Protein AF-A0A154L3U1-F1 (afdb_monomer_lite)

pLDDT: mean 74.37, std 14.05, range [49.38, 95.12]

Structure (mmCIF, N/CA/C/O backbone):
data_AF-A0A154L3U1-F1
#
_entry.id   AF-A0A154L3U1-F1
#
loop_
_atom_site.group_PDB
_atom_site.id
_atom_site.type_symbol
_atom_site.label_atom_id
_atom_site.label_alt_id
_atom_site.label_comp_id
_atom_site.label_asym_id
_atom_site.label_entity_id
_atom_site.label_seq_id
_atom_site.pdbx_PDB_ins_code
_atom_site.Cartn_x
_atom_site.Cartn_y
_atom_site.Cartn_z
_atom_site.occupancy
_atom_site.B_iso_or_equiv
_atom_site.auth_seq_id
_atom_site.auth_comp_id
_atom_site.auth_asym_id
_atom_site.auth_atom_id
_atom_site.pdbx_PDB_model_num
ATOM 1 N N . MET A 1 1 ? -3.365 19.216 21.469 1.00 50.31 1 MET A N 1
ATOM 2 C CA . MET A 1 1 ? -3.234 19.293 19.993 1.00 50.31 1 MET A CA 1
ATOM 3 C C . MET A 1 1 ? -2.763 17.980 19.351 1.00 50.31 1 MET A C 1
ATOM 5 O O . MET A 1 1 ? -3.450 17.475 18.474 1.00 50.31 1 MET A O 1
ATOM 9 N N . TYR A 1 2 ? -1.681 17.353 19.835 1.00 55.56 2 TYR A N 1
ATOM 10 C CA . TYR A 1 2 ? -1.144 16.087 19.291 1.00 55.56 2 TYR A CA 1
ATOM 11 C C . TYR A 1 2 ? -2.146 14.907 19.276 1.00 55.56 2 TYR A C 1
ATOM 13 O O . TYR A 1 2 ? -2.257 14.189 18.285 1.00 55.56 2 TYR A O 1
ATOM 21 N N . LYS A 1 3 ? -2.959 14.747 20.335 1.00 52.94 3 LYS A N 1
ATOM 22 C CA . LYS A 1 3 ? -4.006 13.703 20.404 1.00 52.94 3 LYS A CA 1
ATOM 23 C C . LYS A 1 3 ? -5.124 13.879 19.362 1.00 52.94 3 LYS A C 1
ATOM 25 O O . LYS A 1 3 ? -5.676 12.886 18.903 1.00 52.94 3 LYS A O 1
ATOM 30 N N . MET A 1 4 ? -5.438 15.116 18.971 1.00 54.28 4 MET A N 1
ATOM 31 C CA . MET A 1 4 ? -6.520 15.416 18.024 1.00 54.28 4 MET A CA 1
ATOM 32 C C . MET A 1 4 ? -6.079 15.148 16.577 1.00 54.28 4 MET A C 1
ATOM 34 O O . MET A 1 4 ? -6.792 14.475 15.841 1.00 54.28 4 MET A O 1
ATOM 38 N N . LEU A 1 5 ? -4.851 15.540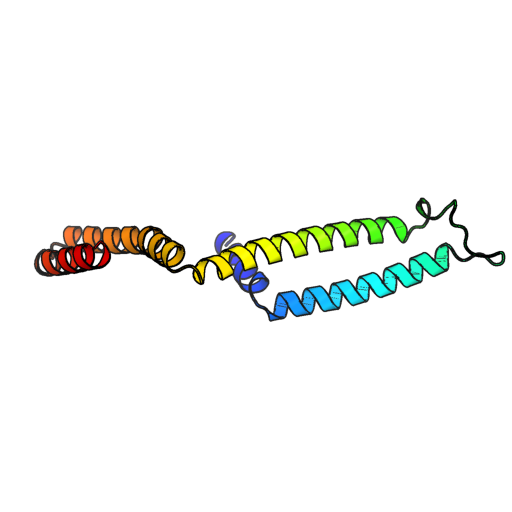 16.213 1.00 56.03 5 LEU A N 1
ATOM 39 C CA . LEU A 1 5 ? -4.226 15.190 14.927 1.00 56.03 5 LEU A CA 1
ATOM 40 C C . LEU A 1 5 ? -4.099 13.675 14.735 1.00 56.03 5 LEU A C 1
ATOM 42 O O . LEU A 1 5 ? -4.379 13.162 13.654 1.00 56.03 5 LEU A O 1
ATOM 46 N N . LYS A 1 6 ? -3.735 12.943 15.795 1.00 61.78 6 LYS A N 1
ATOM 47 C CA . LYS A 1 6 ? -3.637 11.478 15.750 1.00 61.78 6 LYS A CA 1
ATOM 48 C C . LYS A 1 6 ? -5.000 10.821 15.495 1.00 61.78 6 LYS A C 1
ATOM 50 O O . LYS A 1 6 ? -5.074 9.881 14.713 1.00 61.78 6 LYS A O 1
ATOM 55 N N . ARG A 1 7 ? -6.072 11.353 16.095 1.00 58.50 7 ARG A N 1
ATOM 56 C CA . ARG A 1 7 ? -7.451 10.862 15.926 1.00 58.50 7 ARG A CA 1
ATOM 57 C C . ARG A 1 7 ? -8.008 11.168 14.528 1.00 58.50 7 ARG A C 1
ATOM 59 O O . ARG A 1 7 ? -8.628 10.303 13.924 1.00 58.50 7 ARG A O 1
ATOM 66 N N . ILE A 1 8 ? -7.709 12.349 13.977 1.00 61.16 8 ILE A N 1
ATOM 67 C CA . ILE A 1 8 ? -8.078 12.713 12.597 1.00 61.16 8 ILE A CA 1
ATOM 68 C C . ILE A 1 8 ? -7.323 11.842 11.588 1.00 61.16 8 ILE A C 1
ATOM 70 O O . ILE A 1 8 ? -7.942 11.293 10.684 1.00 61.16 8 ILE A O 1
ATOM 74 N N . ARG A 1 9 ? -6.007 11.647 11.767 1.00 57.09 9 ARG A N 1
ATOM 75 C CA . ARG A 1 9 ? -5.201 10.765 10.906 1.00 57.09 9 ARG A CA 1
ATOM 76 C C . ARG A 1 9 ? -5.718 9.328 10.932 1.00 57.09 9 ARG A C 1
ATOM 78 O O . ARG A 1 9 ? -5.770 8.685 9.893 1.00 57.09 9 ARG A O 1
ATOM 85 N N . TRP A 1 10 ? -6.114 8.843 12.106 1.00 58.59 10 TRP A N 1
ATOM 86 C CA . TRP A 1 10 ? -6.663 7.501 12.267 1.00 58.59 10 TRP A CA 1
ATOM 87 C C . TRP A 1 10 ? -8.009 7.348 11.540 1.00 58.59 10 TRP A C 1
ATOM 89 O O . TRP A 1 10 ? -8.147 6.433 10.732 1.00 58.59 10 TRP A O 1
ATOM 99 N N . ASN A 1 11 ? -8.934 8.302 11.706 1.00 58.84 11 ASN A N 1
ATOM 100 C CA . ASN A 1 11 ? -10.221 8.301 10.996 1.00 58.84 11 ASN A CA 1
ATOM 101 C C . ASN A 1 11 ? -10.066 8.438 9.472 1.00 58.84 11 ASN A C 1
ATOM 103 O O . ASN A 1 11 ? -10.798 7.801 8.716 1.00 58.84 11 ASN A O 1
ATOM 107 N N . LEU A 1 12 ? -9.107 9.245 9.006 1.00 59.78 12 LEU A N 1
ATOM 108 C CA . LEU A 1 12 ? -8.880 9.443 7.574 1.00 59.78 12 LEU A CA 1
ATOM 109 C C . LEU A 1 12 ? -8.367 8.159 6.905 1.00 59.78 12 LEU A C 1
ATOM 111 O O . LEU A 1 12 ? -8.859 7.779 5.847 1.00 59.78 12 LEU A O 1
ATOM 115 N N . VAL A 1 13 ? -7.426 7.465 7.555 1.00 61.16 13 VAL A N 1
ATOM 116 C CA . VAL A 1 13 ? -6.838 6.211 7.052 1.00 61.16 13 VAL A CA 1
ATOM 117 C C . VAL A 1 13 ? -7.854 5.060 7.046 1.00 61.16 13 VAL A C 1
ATOM 119 O O . VAL A 1 13 ? -7.771 4.180 6.195 1.00 61.16 13 VAL A O 1
ATOM 122 N N . HIS A 1 14 ? -8.853 5.087 7.934 1.00 64.06 14 HIS A N 1
ATOM 123 C CA . HIS A 1 14 ? -9.889 4.047 8.021 1.00 64.06 14 HIS A CA 1
ATOM 124 C C . HIS A 1 14 ? -11.022 4.200 7.000 1.00 64.06 14 HIS A C 1
ATOM 126 O O . HIS A 1 14 ? -11.892 3.337 6.907 1.00 64.06 14 HIS A O 1
ATOM 132 N N . THR A 1 15 ? -11.046 5.281 6.218 1.00 73.75 15 THR A N 1
ATOM 133 C CA . THR A 1 15 ? -12.128 5.485 5.252 1.00 73.75 15 THR A CA 1
ATOM 134 C C . THR A 1 15 ? -11.855 4.672 3.976 1.00 73.75 15 THR A C 1
ATOM 136 O O . THR A 1 15 ? -10.768 4.800 3.407 1.00 73.75 15 THR A O 1
ATOM 139 N N . PRO A 1 16 ? -12.828 3.915 3.427 1.00 74.00 16 PRO A N 1
ATOM 140 C CA . PRO A 1 16 ? -12.633 3.129 2.198 1.00 74.00 16 PRO A CA 1
ATOM 141 C C . PRO A 1 16 ? -12.195 3.988 0.998 1.00 74.00 16 PRO A C 1
ATOM 143 O O . PRO A 1 16 ? -11.446 3.538 0.133 1.00 74.00 16 PRO A O 1
ATOM 146 N N . ARG A 1 17 ? -12.587 5.269 0.983 1.00 77.50 17 ARG A N 1
ATOM 147 C CA . ARG A 1 17 ? -12.160 6.256 -0.021 1.00 77.50 17 ARG A CA 1
ATOM 148 C C . ARG A 1 17 ? -10.655 6.525 0.003 1.00 77.50 17 ARG A C 1
ATOM 150 O O . ARG A 1 17 ? -10.066 6.699 -1.058 1.00 77.50 17 ARG A O 1
ATOM 157 N N . TYR A 1 18 ? -10.036 6.552 1.185 1.00 81.50 18 TYR A N 1
ATOM 158 C CA . TYR A 1 18 ? -8.590 6.741 1.308 1.00 81.50 18 TYR A CA 1
ATOM 159 C C . TYR A 1 18 ? -7.837 5.537 0.746 1.00 81.50 18 TYR A C 1
ATOM 161 O O . TYR A 1 18 ? -6.908 5.725 -0.033 1.00 81.50 18 TYR A O 1
ATOM 169 N N . ARG A 1 19 ? -8.285 4.314 1.068 1.00 80.00 19 ARG A N 1
ATOM 170 C CA . ARG A 1 19 ? -7.697 3.080 0.524 1.00 80.00 19 ARG A CA 1
ATOM 171 C C . ARG A 1 19 ? -7.736 3.080 -1.005 1.00 80.00 19 ARG A C 1
ATOM 173 O O . ARG A 1 19 ? -6.700 2.924 -1.638 1.00 80.00 19 ARG A O 1
ATOM 180 N N . ALA A 1 20 ? -8.901 3.358 -1.595 1.00 83.06 20 ALA A N 1
ATOM 181 C CA . ALA A 1 20 ? -9.050 3.429 -3.049 1.00 83.06 20 ALA A CA 1
ATOM 182 C C . ALA A 1 20 ? -8.152 4.509 -3.680 1.00 83.06 20 ALA A C 1
ATOM 184 O O . ALA A 1 20 ? -7.456 4.241 -4.658 1.00 83.06 20 ALA A O 1
ATOM 185 N N . ALA A 1 21 ? -8.120 5.714 -3.103 1.00 87.75 21 ALA A N 1
ATOM 186 C CA . ALA A 1 21 ? -7.259 6.791 -3.585 1.00 87.75 21 ALA A CA 1
ATOM 187 C C . ALA A 1 21 ? -5.770 6.420 -3.494 1.00 87.75 21 ALA A C 1
ATOM 189 O O . ALA A 1 21 ? -5.023 6.652 -4.441 1.00 87.75 21 ALA A O 1
ATOM 190 N N . PHE A 1 22 ? -5.341 5.801 -2.391 1.00 88.94 22 PHE A N 1
ATOM 191 C CA . PHE A 1 22 ? -3.969 5.333 -2.214 1.00 88.94 22 PHE A CA 1
ATOM 192 C C . PHE A 1 22 ? -3.595 4.277 -3.260 1.00 88.94 22 PHE A C 1
ATOM 194 O O . PHE A 1 22 ? -2.549 4.395 -3.899 1.00 88.94 22 PHE A O 1
ATOM 201 N N . THR A 1 23 ? -4.458 3.287 -3.501 1.00 88.31 23 THR A N 1
ATOM 202 C CA . THR A 1 23 ? -4.236 2.259 -4.528 1.00 88.31 23 THR A CA 1
ATOM 203 C C . THR A 1 23 ? -4.130 2.862 -5.929 1.00 88.31 23 THR A C 1
ATOM 205 O O . THR A 1 23 ? -3.219 2.517 -6.676 1.00 88.31 23 THR A O 1
ATOM 208 N N . VAL A 1 24 ? -5.004 3.805 -6.289 1.00 92.19 24 VAL A N 1
ATOM 209 C CA . VAL A 1 24 ? -4.953 4.465 -7.604 1.00 92.19 24 VAL A CA 1
ATOM 210 C C . VAL A 1 24 ? -3.678 5.297 -7.754 1.00 92.19 24 VAL A C 1
ATOM 212 O O . VAL A 1 24 ? -2.970 5.168 -8.752 1.00 92.19 24 VAL A O 1
ATOM 215 N N . CYS A 1 25 ? -3.338 6.114 -6.755 1.00 92.62 25 CYS A N 1
ATOM 216 C CA . CYS A 1 25 ? -2.127 6.934 -6.785 1.00 92.62 25 CYS A CA 1
ATOM 217 C C . CYS A 1 25 ? -0.859 6.079 -6.884 1.00 92.62 25 CYS A C 1
ATOM 219 O O . CYS A 1 25 ? 0.029 6.377 -7.682 1.00 92.62 25 CYS A O 1
ATOM 221 N N . THR A 1 26 ? -0.776 5.003 -6.101 1.00 91.38 26 THR A N 1
ATOM 222 C CA . THR A 1 26 ? 0.372 4.090 -6.148 1.00 91.38 26 THR A CA 1
ATOM 223 C C . THR A 1 26 ? 0.452 3.344 -7.475 1.00 91.38 26 THR A C 1
ATOM 225 O O . THR A 1 26 ? 1.549 3.215 -8.006 1.00 91.38 26 THR A O 1
ATOM 228 N N . ALA A 1 27 ? -0.671 2.934 -8.071 1.00 92.75 27 ALA A N 1
ATOM 229 C CA . ALA A 1 27 ? -0.687 2.315 -9.396 1.00 92.75 27 ALA A CA 1
ATOM 230 C C . ALA A 1 27 ? -0.156 3.258 -10.490 1.00 92.75 27 ALA A C 1
ATOM 232 O O . ALA A 1 27 ? 0.673 2.849 -11.303 1.00 92.75 27 ALA A O 1
ATOM 233 N N . ILE A 1 28 ? -0.575 4.529 -10.477 1.00 95.12 28 ILE A N 1
ATOM 234 C CA . ILE A 1 28 ? -0.091 5.544 -11.426 1.00 95.12 28 ILE A CA 1
ATOM 235 C C . ILE A 1 28 ? 1.416 5.764 -11.254 1.00 95.12 28 ILE A C 1
ATOM 237 O O . ILE A 1 28 ? 2.160 5.743 -12.234 1.00 95.12 28 ILE A O 1
ATOM 241 N N . LEU A 1 29 ? 1.882 5.935 -10.013 1.00 93.44 29 LEU A N 1
ATOM 242 C CA . LEU A 1 29 ? 3.304 6.127 -9.721 1.00 93.44 29 LEU A CA 1
ATOM 243 C C . LEU A 1 29 ? 4.142 4.925 -10.161 1.00 93.44 29 LEU A C 1
ATOM 245 O O . LEU A 1 29 ? 5.181 5.106 -10.794 1.00 93.44 29 LEU A O 1
ATOM 249 N N . THR A 1 30 ? 3.678 3.707 -9.874 1.00 93.19 30 THR A N 1
ATOM 250 C CA . THR A 1 30 ? 4.350 2.480 -10.306 1.00 93.19 30 THR A CA 1
ATOM 251 C C . THR A 1 30 ? 4.437 2.418 -11.824 1.00 93.19 30 THR A C 1
ATOM 253 O O . THR A 1 30 ? 5.525 2.180 -12.334 1.00 93.19 30 THR A O 1
ATOM 256 N N . ALA A 1 31 ? 3.348 2.710 -12.547 1.00 93.38 31 ALA A N 1
ATOM 257 C CA . ALA A 1 31 ? 3.338 2.703 -14.009 1.00 93.38 31 ALA A CA 1
ATOM 258 C C . ALA A 1 31 ? 4.384 3.666 -14.600 1.00 93.38 31 ALA A C 1
ATOM 260 O O . ALA A 1 31 ? 5.172 3.275 -15.467 1.00 93.38 31 ALA A O 1
ATOM 261 N N . VAL A 1 32 ? 4.449 4.898 -14.082 1.00 95.06 32 VAL A N 1
ATOM 262 C CA . VAL A 1 32 ? 5.437 5.904 -14.508 1.00 95.06 32 VAL A CA 1
ATOM 263 C C . VAL A 1 32 ? 6.864 5.436 -14.215 1.00 95.06 32 VAL A C 1
ATOM 265 O O . VAL A 1 32 ? 7.715 5.473 -15.103 1.00 95.06 32 VAL A O 1
ATOM 268 N N . LEU A 1 33 ? 7.129 4.949 -13.000 1.00 92.94 33 LEU A N 1
ATOM 269 C CA . LEU A 1 33 ? 8.455 4.473 -12.603 1.00 92.94 33 LEU A CA 1
ATOM 270 C C . LEU A 1 33 ? 8.904 3.256 -13.416 1.00 92.94 33 LEU A C 1
ATOM 272 O O . LEU A 1 33 ? 10.063 3.194 -13.821 1.00 92.94 33 LEU A O 1
ATOM 276 N N . THR A 1 34 ? 8.002 2.316 -13.709 1.00 92.81 34 THR A N 1
ATOM 277 C CA . THR A 1 34 ? 8.313 1.185 -14.592 1.00 92.81 34 THR A CA 1
ATOM 278 C C . THR A 1 34 ? 8.618 1.639 -16.015 1.00 92.81 34 THR A C 1
ATOM 280 O O . THR A 1 34 ? 9.547 1.115 -16.622 1.00 92.81 34 THR A O 1
ATOM 283 N N . GLY A 1 35 ? 7.904 2.642 -16.538 1.00 92.75 35 GLY A N 1
ATOM 284 C CA . GLY A 1 35 ? 8.195 3.215 -17.854 1.00 92.75 35 GLY A CA 1
ATOM 285 C C . GLY A 1 35 ? 9.583 3.858 -17.913 1.00 92.75 35 GLY A C 1
ATOM 286 O O . GLY A 1 35 ? 10.354 3.578 -18.830 1.00 92.75 35 GLY A O 1
ATOM 287 N N . LEU A 1 36 ? 9.934 4.653 -16.897 1.00 92.38 36 LEU A N 1
ATOM 288 C CA . LEU A 1 36 ? 11.265 5.256 -16.768 1.00 92.38 36 LEU A CA 1
ATOM 289 C C . LEU A 1 36 ? 12.356 4.189 -16.654 1.00 92.38 36 LEU A C 1
ATOM 291 O O . LEU A 1 36 ? 13.340 4.235 -17.388 1.00 92.38 36 LEU A O 1
ATOM 295 N N . PHE A 1 37 ? 12.142 3.179 -15.813 1.00 93.75 37 PHE A N 1
ATOM 296 C CA . PHE A 1 37 ? 13.065 2.061 -15.662 1.00 93.75 37 PHE A CA 1
ATOM 297 C C . PHE A 1 37 ? 13.326 1.349 -16.990 1.00 93.75 37 PHE A C 1
ATOM 299 O O . PHE A 1 37 ? 14.484 1.156 -17.351 1.00 93.75 37 PHE A O 1
ATOM 306 N N . VAL A 1 38 ? 12.273 1.027 -17.750 1.00 91.50 38 VAL A N 1
ATOM 307 C CA . VAL A 1 38 ? 12.403 0.405 -19.076 1.00 91.50 38 VAL A CA 1
ATOM 308 C C . VAL A 1 38 ? 13.165 1.316 -20.038 1.00 91.50 38 VAL A C 1
ATOM 310 O O . VAL A 1 38 ? 14.027 0.831 -20.769 1.00 91.50 38 VAL A O 1
ATOM 313 N N . SER A 1 39 ? 12.899 2.625 -20.025 1.00 90.88 39 SER A N 1
ATOM 314 C CA . SER A 1 39 ? 13.605 3.575 -20.891 1.00 90.88 39 SER A CA 1
ATOM 315 C C . SER A 1 39 ? 15.103 3.659 -20.583 1.00 90.88 39 SER A C 1
ATOM 317 O O . SER A 1 39 ? 15.909 3.709 -21.505 1.00 90.88 39 SER A O 1
ATOM 319 N N . GLU A 1 40 ? 15.491 3.587 -19.308 1.00 89.06 40 GLU A N 1
ATOM 320 C CA . GLU A 1 40 ? 16.893 3.672 -18.890 1.00 89.06 40 GLU A CA 1
ATOM 321 C C . GLU A 1 40 ? 17.680 2.381 -19.177 1.00 89.06 40 GLU A C 1
ATOM 323 O O . GLU A 1 40 ? 18.874 2.436 -19.466 1.00 89.06 40 GLU A O 1
ATOM 328 N N . ILE A 1 41 ? 17.038 1.209 -19.107 1.00 91.31 41 ILE A N 1
ATOM 329 C CA . ILE A 1 41 ? 17.689 -0.074 -19.438 1.00 91.31 41 ILE A CA 1
ATOM 330 C C . ILE A 1 41 ? 17.688 -0.374 -20.944 1.00 91.31 41 ILE A C 1
ATOM 332 O O . ILE A 1 41 ? 18.371 -1.306 -21.383 1.00 91.31 41 ILE A O 1
ATOM 336 N N . SER A 1 42 ? 16.914 0.379 -21.729 1.00 92.25 42 SER A N 1
ATOM 337 C CA . SER A 1 42 ? 16.817 0.219 -23.178 1.00 92.25 42 SER A CA 1
ATOM 338 C C . SER A 1 42 ? 17.988 0.917 -23.861 1.00 92.25 42 SER A C 1
ATOM 340 O O . SER A 1 42 ? 18.091 2.140 -23.877 1.00 92.25 42 SER A O 1
ATOM 342 N N . THR A 1 43 ? 18.875 0.129 -24.457 1.00 86.69 43 THR A N 1
ATOM 343 C CA . THR A 1 43 ? 19.985 0.619 -25.281 1.00 86.69 43 THR A CA 1
ATOM 344 C C . THR A 1 43 ? 19.689 0.377 -26.765 1.00 86.69 43 THR A C 1
ATOM 346 O O . THR A 1 43 ? 18.875 -0.492 -27.085 1.00 86.69 43 THR A O 1
ATOM 349 N N . PRO A 1 44 ? 20.369 1.067 -27.703 1.00 85.25 44 PRO A N 1
ATOM 350 C CA . PRO A 1 44 ? 20.195 0.826 -29.141 1.00 85.25 44 PRO A CA 1
ATOM 351 C C . PRO A 1 44 ? 20.470 -0.627 -29.567 1.00 85.25 44 PRO A C 1
ATOM 353 O O . PRO A 1 44 ? 19.976 -1.072 -30.596 1.00 85.25 44 PRO A O 1
ATOM 356 N N . ALA A 1 45 ? 21.251 -1.368 -28.771 1.00 84.69 45 ALA A N 1
ATOM 357 C CA . ALA A 1 45 ? 21.591 -2.771 -28.997 1.00 84.69 45 ALA A CA 1
ATOM 358 C C . ALA A 1 45 ? 20.656 -3.765 -28.270 1.00 84.69 45 ALA A C 1
ATOM 360 O O . ALA A 1 45 ? 20.854 -4.974 -28.382 1.00 84.69 45 ALA A O 1
ATOM 361 N N . GLY A 1 46 ? 19.661 -3.283 -27.514 1.00 88.44 46 GLY A N 1
ATOM 362 C CA . GLY A 1 46 ? 18.719 -4.103 -26.742 1.00 88.44 46 GLY A CA 1
ATOM 363 C C . GLY A 1 46 ? 18.657 -3.742 -25.253 1.00 88.44 46 GLY A C 1
ATOM 364 O O . GLY A 1 46 ? 19.078 -2.665 -24.834 1.00 88.44 46 GLY A O 1
ATOM 365 N N . ILE A 1 47 ? 18.117 -4.646 -24.430 1.00 87.62 47 ILE A N 1
ATOM 366 C CA . ILE A 1 47 ? 17.897 -4.406 -22.993 1.00 87.62 47 ILE A CA 1
ATOM 367 C C . ILE A 1 47 ? 19.131 -4.826 -22.182 1.00 87.62 47 ILE A C 1
ATOM 369 O O . ILE A 1 47 ? 19.505 -6.002 -22.149 1.00 87.62 47 ILE A O 1
ATOM 373 N N . ALA A 1 48 ? 19.749 -3.875 -21.480 1.00 89.06 48 ALA A N 1
ATOM 374 C CA . ALA A 1 48 ? 20.958 -4.091 -20.689 1.00 89.06 48 ALA A CA 1
ATOM 375 C C . ALA A 1 48 ? 20.653 -4.651 -19.282 1.00 89.06 48 ALA A C 1
ATOM 377 O O . ALA A 1 48 ? 20.879 -4.003 -18.258 1.00 89.06 48 ALA A O 1
ATOM 378 N N . TRP A 1 49 ? 20.194 -5.906 -19.215 1.00 86.19 49 TRP A N 1
ATOM 379 C CA . TRP A 1 49 ? 19.850 -6.584 -17.953 1.00 86.19 49 TRP A CA 1
ATOM 380 C C . TRP A 1 49 ? 20.998 -6.693 -16.952 1.00 86.19 49 TRP A C 1
ATOM 382 O O . TRP A 1 49 ? 20.746 -6.834 -15.767 1.00 86.19 49 TRP A O 1
ATOM 392 N N . LYS A 1 50 ? 22.263 -6.629 -17.376 1.00 85.62 50 LYS A N 1
ATOM 393 C CA . LYS A 1 50 ? 23.406 -6.721 -16.448 1.00 85.62 50 LYS A CA 1
ATOM 394 C C . LYS A 1 50 ? 23.604 -5.465 -15.597 1.00 85.62 50 LYS A C 1
ATOM 396 O O . LYS A 1 50 ? 24.328 -5.519 -14.608 1.00 85.62 50 LYS A O 1
ATOM 401 N N . THR A 1 51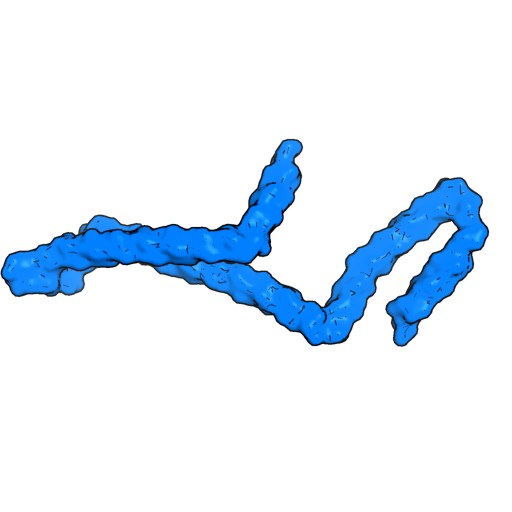 ? 22.995 -4.343 -15.973 1.00 84.44 51 THR A N 1
ATOM 402 C CA . THR A 1 51 ? 23.211 -3.036 -15.333 1.00 84.44 51 THR A CA 1
ATOM 403 C C . THR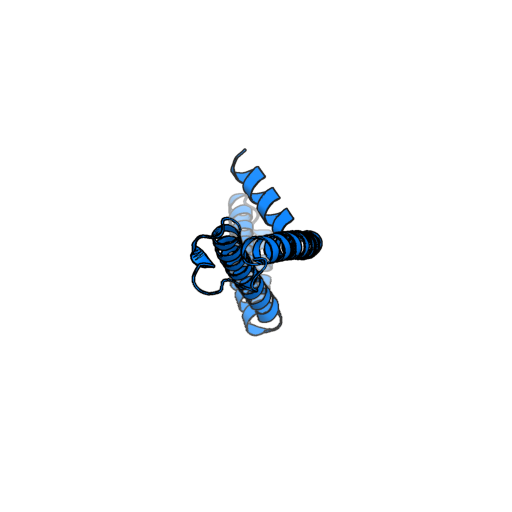 A 1 51 ? 21.949 -2.445 -14.715 1.00 84.44 51 THR A C 1
ATOM 405 O O . THR A 1 51 ? 21.983 -1.307 -14.264 1.00 84.44 51 THR A O 1
ATOM 408 N N . PHE A 1 52 ? 20.866 -3.222 -14.622 1.00 85.81 52 PHE A N 1
ATOM 409 C CA . PHE A 1 52 ? 19.566 -2.761 -14.122 1.00 85.81 52 PHE A CA 1
ATOM 410 C C . PHE A 1 52 ? 19.596 -2.172 -12.700 1.00 85.81 52 PHE A C 1
ATOM 412 O O . PHE A 1 52 ? 18.812 -1.291 -12.380 1.00 85.81 52 PHE A O 1
ATOM 419 N N . TYR A 1 53 ? 20.510 -2.624 -11.837 1.00 86.25 53 TYR A N 1
ATOM 420 C CA . TYR A 1 53 ? 20.640 -2.118 -10.464 1.00 86.25 53 TYR A CA 1
ATOM 421 C C . TYR A 1 53 ? 21.336 -0.748 -10.382 1.00 86.25 53 TYR A C 1
ATOM 423 O O . TYR A 1 53 ? 21.309 -0.103 -9.334 1.00 86.25 53 TYR A O 1
ATOM 431 N N . LYS A 1 54 ? 22.001 -0.316 -11.464 1.00 86.56 54 LYS A N 1
ATOM 432 C CA . LYS A 1 54 ? 22.643 1.008 -11.562 1.00 86.56 54 LYS A CA 1
ATOM 433 C C . LYS A 1 54 ? 21.675 2.091 -12.040 1.00 86.56 54 LYS A C 1
ATOM 435 O O . LYS A 1 54 ? 21.996 3.269 -11.950 1.00 86.56 54 LYS A O 1
ATOM 440 N N . THR A 1 55 ? 20.525 1.677 -12.556 1.00 88.00 55 THR A N 1
ATOM 441 C CA . THR A 1 55 ? 19.442 2.515 -13.065 1.00 88.00 55 THR A CA 1
ATOM 442 C C . THR A 1 55 ? 18.824 3.339 -11.934 1.00 88.00 55 THR A C 1
ATOM 444 O O . THR A 1 55 ? 18.544 2.806 -10.857 1.00 88.00 55 THR A O 1
ATOM 447 N N . TYR A 1 56 ? 18.585 4.632 -12.160 1.00 87.44 56 TYR A N 1
ATOM 448 C CA . TYR A 1 56 ? 18.080 5.538 -11.123 1.00 87.44 56 TYR A CA 1
ATOM 449 C C . TYR A 1 56 ? 16.664 5.160 -10.689 1.00 87.44 56 TYR A C 1
ATOM 451 O O . TYR A 1 56 ? 16.343 5.223 -9.503 1.00 87.44 56 TYR A O 1
ATOM 459 N N . ALA A 1 57 ? 15.840 4.693 -11.629 1.00 87.31 57 ALA A N 1
ATOM 460 C CA . ALA A 1 57 ? 14.471 4.255 -11.368 1.00 87.31 57 ALA A CA 1
ATOM 461 C C . ALA A 1 57 ? 14.360 2.930 -10.581 1.00 87.31 57 ALA A C 1
ATOM 463 O O . ALA A 1 57 ? 13.292 2.629 -10.045 1.00 87.31 57 ALA A O 1
ATOM 464 N N . PHE A 1 58 ? 15.442 2.149 -10.454 1.00 89.31 58 PHE A N 1
ATOM 465 C CA . PHE A 1 58 ? 15.407 0.848 -9.775 1.00 89.31 58 PHE A CA 1
ATOM 466 C C . PHE A 1 58 ? 15.147 0.969 -8.266 1.00 89.31 58 PHE A C 1
ATOM 468 O O . PHE A 1 58 ? 14.259 0.311 -7.726 1.00 89.31 58 PHE A O 1
ATOM 475 N N . TRP A 1 59 ? 15.882 1.841 -7.572 1.00 91.56 59 TRP A N 1
ATOM 476 C CA . TRP A 1 59 ? 15.748 2.004 -6.120 1.00 91.56 59 TRP A CA 1
ATOM 477 C C . TRP A 1 59 ? 14.378 2.550 -5.678 1.00 91.56 59 TRP A C 1
ATOM 479 O O . TRP A 1 59 ? 13.805 2.00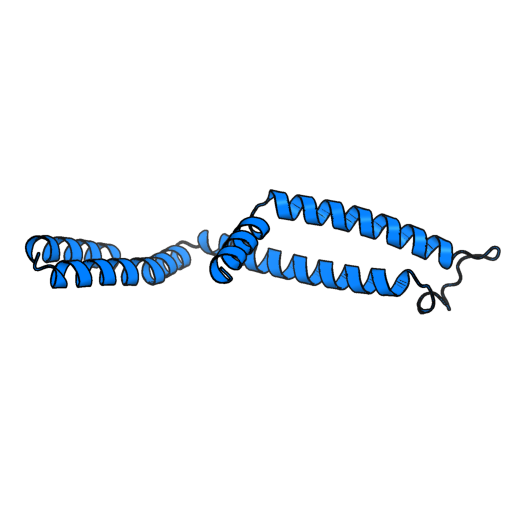3 -4.732 1.00 91.56 59 TRP A O 1
ATOM 489 N N . PRO A 1 60 ? 13.791 3.557 -6.356 1.00 91.38 60 PRO A N 1
ATOM 490 C CA . PRO A 1 60 ? 12.419 3.987 -6.100 1.00 91.38 60 PRO A CA 1
ATOM 491 C C . PRO A 1 60 ? 11.382 2.874 -6.282 1.00 91.38 60 PRO A C 1
ATOM 493 O O . PRO A 1 60 ? 10.450 2.791 -5.484 1.00 91.38 60 PRO A O 1
ATOM 496 N N . LEU A 1 61 ? 11.546 1.998 -7.282 1.00 91.31 61 LEU A N 1
ATOM 497 C CA . LEU A 1 61 ? 10.655 0.849 -7.494 1.00 91.31 61 LEU A CA 1
ATOM 498 C C . LEU A 1 61 ? 10.717 -0.141 -6.328 1.00 91.31 61 LEU A C 1
ATOM 500 O O . LEU A 1 61 ? 9.675 -0.572 -5.833 1.00 91.31 61 LEU A O 1
ATOM 504 N N . VAL A 1 62 ? 11.922 -0.452 -5.844 1.00 92.44 62 VAL A N 1
ATOM 505 C CA . VAL A 1 62 ? 12.105 -1.308 -4.661 1.00 92.44 62 VAL A CA 1
ATOM 506 C C . VAL A 1 62 ? 11.448 -0.676 -3.429 1.00 92.44 62 VAL A C 1
ATOM 508 O O . VAL A 1 62 ? 10.707 -1.347 -2.710 1.00 92.44 62 VAL A O 1
ATOM 511 N N . GLY A 1 63 ? 11.647 0.628 -3.215 1.00 92.50 63 GLY A N 1
ATOM 512 C CA . GLY A 1 63 ? 11.010 1.361 -2.117 1.00 92.50 63 GLY A CA 1
ATOM 513 C C . GLY A 1 63 ? 9.480 1.349 -2.199 1.00 92.50 63 GLY A C 1
ATOM 514 O O . GLY A 1 63 ? 8.812 1.054 -1.209 1.00 92.50 63 GLY A O 1
ATOM 515 N N . MET A 1 64 ? 8.916 1.597 -3.384 1.00 91.62 64 MET A N 1
ATOM 516 C CA . MET A 1 64 ? 7.470 1.526 -3.622 1.00 91.62 64 MET A CA 1
ATOM 517 C C . MET A 1 64 ? 6.909 0.129 -3.364 1.00 91.62 64 MET A C 1
ATOM 519 O O . MET A 1 64 ? 5.853 0.006 -2.744 1.00 91.62 64 MET A O 1
ATOM 523 N N . SER A 1 65 ? 7.628 -0.924 -3.761 1.00 90.38 65 SER A N 1
ATOM 524 C CA . SER A 1 65 ? 7.236 -2.302 -3.453 1.00 90.38 65 SER A CA 1
ATOM 525 C C . SER A 1 65 ? 7.155 -2.546 -1.944 1.00 90.38 65 SER A C 1
ATOM 527 O O . SER A 1 65 ? 6.233 -3.213 -1.480 1.00 90.38 65 SER A O 1
ATOM 529 N N . TRP A 1 66 ? 8.083 -1.982 -1.166 1.00 92.56 66 TRP A N 1
ATOM 530 C CA . TRP A 1 66 ? 8.078 -2.105 0.294 1.00 92.56 66 TRP A CA 1
ATOM 531 C C . TRP A 1 66 ? 6.910 -1.355 0.940 1.00 92.56 66 TRP A C 1
ATOM 533 O O . TRP A 1 66 ? 6.255 -1.872 1.844 1.00 92.56 66 TRP A O 1
ATOM 543 N N . ILE A 1 67 ? 6.608 -0.152 0.444 1.00 90.44 67 ILE A N 1
ATOM 544 C CA . ILE A 1 67 ? 5.461 0.648 0.894 1.00 90.44 67 ILE A CA 1
ATOM 545 C C . ILE A 1 67 ? 4.147 -0.086 0.603 1.00 90.44 67 ILE A C 1
ATOM 547 O O . ILE A 1 67 ? 3.273 -0.141 1.467 1.00 90.44 67 ILE A O 1
ATOM 551 N N . LEU A 1 68 ? 4.013 -0.668 -0.592 1.00 90.00 68 LEU A N 1
ATOM 552 C CA . LEU A 1 68 ? 2.841 -1.454 -0.973 1.00 90.00 68 LEU A CA 1
ATOM 553 C C . LEU A 1 68 ? 2.677 -2.689 -0.090 1.00 90.00 68 LEU A C 1
ATOM 555 O O . LEU A 1 68 ? 1.570 -2.941 0.380 1.00 90.00 68 LEU A O 1
ATOM 559 N N . TYR A 1 69 ? 3.766 -3.411 0.182 1.00 89.69 69 TYR A N 1
ATOM 560 C CA . TYR A 1 69 ? 3.753 -4.549 1.100 1.00 89.69 69 TYR A CA 1
ATOM 561 C C . TYR A 1 69 ? 3.259 -4.136 2.491 1.00 89.69 69 TYR A C 1
ATOM 563 O O . TYR A 1 69 ? 2.304 -4.715 2.997 1.00 89.69 69 TYR A O 1
ATOM 571 N N . TRP A 1 70 ? 3.836 -3.077 3.066 1.00 87.69 70 TRP A N 1
ATOM 572 C CA . TRP A 1 70 ? 3.455 -2.577 4.389 1.00 87.69 70 TRP A CA 1
ATOM 573 C C . TRP A 1 70 ? 1.996 -2.095 4.451 1.00 87.69 70 TRP A C 1
ATOM 575 O O . TRP A 1 70 ? 1.282 -2.308 5.432 1.00 87.69 70 TRP A O 1
ATOM 585 N N . HIS A 1 71 ? 1.526 -1.428 3.395 1.00 86.31 71 HIS A N 1
ATOM 586 C CA . HIS A 1 71 ? 0.132 -1.002 3.300 1.00 86.31 71 HIS A CA 1
ATOM 587 C C . HIS A 1 71 ? -0.819 -2.203 3.192 1.00 86.31 71 HIS A C 1
ATOM 589 O O . HIS A 1 71 ? -1.875 -2.216 3.828 1.00 86.31 71 HIS A O 1
ATOM 595 N N . ALA A 1 72 ? -0.451 -3.219 2.407 1.00 84.75 72 ALA A N 1
ATOM 596 C CA . ALA A 1 72 ? -1.231 -4.440 2.259 1.00 84.75 72 ALA A CA 1
ATOM 597 C C . ALA A 1 72 ? -1.320 -5.212 3.582 1.00 84.75 72 ALA A C 1
ATOM 599 O O . ALA A 1 72 ? -2.423 -5.563 3.990 1.00 84.75 72 ALA A O 1
ATOM 600 N N . THR A 1 73 ? -0.206 -5.398 4.299 1.00 84.31 73 THR A N 1
ATOM 601 C CA . THR A 1 73 ? -0.203 -6.104 5.592 1.00 84.31 73 THR A CA 1
ATOM 602 C C . THR A 1 73 ? -1.094 -5.417 6.622 1.00 84.31 73 THR A C 1
ATOM 604 O O . THR A 1 73 ? -1.902 -6.082 7.260 1.00 84.31 73 THR A O 1
ATOM 607 N N . HIS A 1 74 ? -1.043 -4.086 6.728 1.00 78.94 74 HIS A N 1
ATOM 608 C CA . HIS A 1 74 ? -1.938 -3.358 7.634 1.00 78.94 74 HIS A CA 1
ATOM 609 C C . HIS A 1 74 ? -3.408 -3.419 7.226 1.00 78.94 74 HIS A C 1
ATOM 611 O O . HIS A 1 74 ? -4.287 -3.426 8.084 1.00 78.94 74 HIS A O 1
ATOM 617 N N . THR A 1 75 ? -3.691 -3.441 5.925 1.00 77.06 75 THR A N 1
ATOM 618 C CA . THR A 1 75 ? -5.067 -3.589 5.443 1.00 77.06 75 THR A CA 1
ATOM 619 C C . THR A 1 75 ? -5.612 -4.969 5.814 1.00 77.06 75 THR A C 1
ATOM 621 O O . THR A 1 75 ? -6.735 -5.057 6.299 1.00 77.06 75 THR A O 1
ATOM 624 N N . VAL A 1 76 ? -4.795 -6.016 5.667 1.00 78.38 76 VAL A N 1
ATOM 625 C CA . VAL A 1 76 ? -5.144 -7.396 6.035 1.00 78.38 76 VAL A CA 1
ATOM 626 C C . VAL A 1 76 ? -5.326 -7.552 7.545 1.00 78.38 76 VAL A C 1
ATOM 628 O O . VAL A 1 76 ? -6.287 -8.181 7.966 1.00 78.38 76 VAL A O 1
ATOM 631 N N . GLU A 1 77 ? -4.466 -6.955 8.374 1.00 71.94 77 GLU A N 1
ATOM 632 C CA . GLU A 1 77 ? -4.655 -6.944 9.835 1.00 71.94 77 GLU A CA 1
ATOM 633 C C . GLU A 1 77 ? -5.995 -6.303 10.224 1.00 71.94 77 GLU A C 1
ATOM 635 O O . GLU A 1 77 ? -6.753 -6.872 11.004 1.00 71.94 77 GLU A O 1
ATOM 640 N N . GLN A 1 78 ? -6.336 -5.160 9.619 1.00 66.25 78 GLN A N 1
ATOM 641 C CA . GLN A 1 78 ? -7.612 -4.485 9.872 1.00 66.25 78 GLN A CA 1
ATOM 642 C C . GLN A 1 78 ? -8.819 -5.289 9.388 1.00 66.25 78 GLN A C 1
ATOM 644 O O . GLN A 1 78 ? -9.864 -5.291 10.033 1.00 66.25 78 GLN A O 1
ATOM 649 N N . GLU A 1 79 ? -8.706 -5.937 8.232 1.00 67.25 79 GLU A N 1
ATOM 650 C CA . GLU A 1 79 ? -9.766 -6.800 7.717 1.00 67.25 79 GLU A CA 1
ATOM 651 C C . GLU A 1 79 ? -9.921 -8.063 8.559 1.00 67.25 79 GLU A C 1
ATOM 653 O O . GLU A 1 79 ? -11.052 -8.477 8.786 1.00 67.25 79 GLU A O 1
ATOM 658 N N . ASN A 1 80 ? -8.835 -8.608 9.111 1.00 64.75 80 ASN A N 1
ATOM 659 C CA . ASN A 1 80 ? -8.899 -9.709 10.065 1.00 64.75 80 ASN A CA 1
ATOM 660 C C . ASN A 1 80 ? -9.629 -9.292 11.347 1.00 64.75 80 ASN A C 1
ATOM 662 O O . ASN A 1 80 ? -10.530 -10.011 11.774 1.00 64.75 80 ASN A O 1
ATOM 666 N N . ASP A 1 81 ? -9.332 -8.117 11.906 1.00 61.16 81 ASP A N 1
ATOM 667 C CA . ASP A 1 81 ? -10.043 -7.594 13.081 1.00 61.16 81 ASP A CA 1
ATOM 668 C C . ASP A 1 81 ? -11.545 -7.419 12.811 1.00 61.16 81 ASP A C 1
ATOM 670 O O . ASP A 1 81 ? -12.369 -7.802 13.638 1.00 61.16 81 ASP A O 1
ATOM 674 N N . ILE A 1 82 ? -11.919 -6.911 11.632 1.00 59.12 82 ILE A N 1
ATOM 675 C CA . ILE A 1 82 ? -13.326 -6.777 11.218 1.00 59.12 82 ILE A CA 1
ATOM 676 C C . ILE A 1 82 ? -13.965 -8.151 10.970 1.00 59.12 82 ILE A C 1
ATOM 678 O O . ILE A 1 82 ? -15.099 -8.383 11.379 1.00 59.12 82 ILE A O 1
ATOM 682 N N . SER A 1 83 ? -13.245 -9.083 10.344 1.00 56.75 83 SER A N 1
ATOM 683 C CA . SER A 1 83 ? -13.731 -10.442 10.086 1.00 56.75 83 SER A CA 1
ATOM 684 C C . SER A 1 83 ? -13.963 -11.218 11.386 1.00 56.75 83 SER A C 1
ATOM 686 O O . SER A 1 83 ? -14.911 -11.998 11.472 1.00 56.75 83 SER A O 1
ATOM 688 N N . ASN A 1 84 ? -13.186 -10.925 12.433 1.00 55.47 84 ASN A N 1
ATOM 689 C CA . ASN A 1 84 ? -13.372 -11.489 13.764 1.00 55.47 84 ASN A CA 1
ATOM 690 C C . ASN A 1 84 ? -14.659 -10.989 14.439 1.00 55.47 84 ASN A C 1
ATOM 692 O O . ASN A 1 84 ? -15.207 -11.713 15.260 1.00 55.47 84 ASN A O 1
ATOM 696 N N . PHE A 1 85 ? -15.226 -9.837 14.057 1.00 53.16 85 PHE A N 1
ATOM 697 C CA . PHE A 1 85 ? -16.568 -9.433 14.519 1.00 53.16 85 PHE A CA 1
ATOM 698 C C . PHE A 1 85 ? -17.706 -10.256 13.901 1.00 53.16 85 PHE A C 1
ATOM 700 O O . PHE A 1 85 ? -18.824 -10.222 14.410 1.00 53.16 85 PHE A O 1
ATOM 707 N N . THR A 1 86 ? -17.435 -11.024 12.842 1.00 52.81 86 THR A N 1
ATOM 708 C CA . THR A 1 86 ? -18.374 -12.038 12.328 1.00 52.81 86 THR A CA 1
ATOM 709 C C . THR A 1 86 ? -18.434 -13.266 13.243 1.00 52.81 86 THR A C 1
ATOM 711 O O . THR A 1 86 ? -19.367 -14.057 13.144 1.00 52.81 86 THR A O 1
ATOM 714 N N . ASN A 1 87 ? -17.449 -13.431 14.134 1.00 55.59 87 ASN A N 1
ATOM 715 C CA . ASN A 1 87 ? -17.426 -14.474 15.148 1.00 55.59 87 ASN A CA 1
ATOM 716 C C . ASN A 1 87 ? -18.177 -13.985 16.394 1.00 55.59 87 ASN A C 1
ATOM 718 O O . ASN A 1 87 ? -17.728 -13.078 17.100 1.00 55.59 87 ASN A O 1
ATOM 722 N N . GLU A 1 88 ? -19.326 -14.599 16.662 1.00 56.34 88 GLU A N 1
ATOM 723 C CA . GLU A 1 88 ? -20.234 -14.229 17.753 1.00 56.34 88 GLU A CA 1
ATOM 724 C C . GLU A 1 88 ? -19.532 -14.254 19.127 1.00 56.34 88 GLU A C 1
ATOM 726 O O . GLU A 1 88 ? -19.694 -13.330 19.926 1.00 56.34 88 GLU A O 1
ATOM 731 N N . GLU A 1 89 ? -18.640 -15.227 19.353 1.00 59.53 89 GLU A N 1
ATOM 732 C CA . GLU A 1 89 ? -17.818 -15.328 20.570 1.00 59.53 89 GLU A CA 1
ATOM 733 C C . GLU A 1 89 ? -16.846 -14.152 20.748 1.00 59.53 89 GLU A C 1
ATOM 735 O O . GLU A 1 89 ? -16.679 -13.642 21.859 1.00 59.53 89 GLU A O 1
ATOM 740 N N . TYR A 1 90 ? -16.216 -13.682 19.668 1.00 57.28 90 TYR A N 1
ATOM 741 C CA . TYR A 1 90 ? -15.291 -12.549 19.728 1.00 57.28 90 TYR A CA 1
ATOM 742 C C . TYR A 1 90 ? -16.047 -11.237 19.958 1.00 57.28 90 TYR A C 1
ATOM 744 O O . TYR A 1 90 ? -15.591 -10.384 20.718 1.00 57.28 90 TYR A O 1
ATOM 752 N N . CYS A 1 91 ? -17.236 -11.092 19.368 1.00 59.09 91 CYS A N 1
ATOM 753 C CA . CYS A 1 91 ? -18.099 -9.932 19.574 1.00 59.09 91 CYS A CA 1
ATOM 754 C C . CYS A 1 91 ? -18.599 -9.853 21.029 1.00 59.09 91 CYS A C 1
ATOM 756 O O . CYS A 1 91 ? -18.512 -8.793 21.652 1.00 59.09 91 CYS A O 1
ATOM 758 N N . LEU A 1 92 ? -19.016 -10.986 21.612 1.00 62.44 92 LEU A N 1
ATOM 759 C CA . LEU A 1 92 ? -19.364 -11.099 23.034 1.00 62.44 92 LEU A CA 1
ATOM 760 C C . LEU A 1 92 ? -18.171 -10.794 23.947 1.00 62.44 92 LEU A C 1
ATOM 762 O O . LEU A 1 92 ? -18.308 -10.031 24.904 1.00 62.44 92 LEU A O 1
ATOM 766 N N . ALA A 1 93 ? -16.986 -11.334 23.649 1.00 65.31 93 ALA A N 1
ATOM 767 C CA . ALA A 1 93 ? -15.771 -11.050 24.412 1.00 65.31 93 ALA A CA 1
ATOM 768 C C . ALA A 1 93 ? -15.355 -9.571 24.316 1.00 65.31 93 ALA A C 1
ATOM 770 O O . ALA A 1 93 ? -14.952 -8.969 25.314 1.00 65.31 93 ALA A O 1
ATOM 771 N N . TYR A 1 94 ? -15.500 -8.956 23.141 1.00 62.53 94 TYR A N 1
ATOM 772 C CA . TYR A 1 94 ? -15.202 -7.545 22.918 1.00 62.53 94 TYR A CA 1
ATOM 773 C C . TYR A 1 94 ? -16.194 -6.634 23.653 1.00 62.53 94 TYR A C 1
ATOM 775 O O . TYR A 1 94 ? -15.762 -5.757 24.402 1.00 62.53 94 TYR A O 1
ATOM 783 N N . LEU A 1 95 ? -17.502 -6.889 23.531 1.00 63.12 95 LEU A N 1
ATOM 784 C CA . LEU A 1 95 ? -18.554 -6.204 24.293 1.00 63.12 95 LEU A CA 1
ATOM 785 C C . LEU A 1 95 ? -18.317 -6.333 25.797 1.00 63.12 95 LEU A C 1
ATOM 787 O O . LEU A 1 95 ? -18.349 -5.334 26.511 1.00 63.12 95 LEU A O 1
ATOM 791 N N . ARG A 1 96 ? -17.985 -7.530 26.290 1.00 64.81 96 ARG A N 1
ATOM 792 C CA . ARG A 1 96 ? -17.640 -7.725 27.702 1.00 64.81 96 ARG A CA 1
ATOM 793 C C . ARG A 1 96 ? -16.384 -6.936 28.083 1.00 64.81 96 ARG A C 1
ATOM 795 O O . ARG A 1 96 ? -16.388 -6.238 29.087 1.00 64.81 96 ARG A O 1
ATOM 802 N N . SER A 1 97 ? -15.327 -6.956 27.278 1.00 64.62 97 SER A N 1
ATOM 803 C CA . SER A 1 97 ? -14.075 -6.260 27.616 1.00 64.62 97 SER A CA 1
ATOM 804 C C . SER A 1 97 ? -14.153 -4.729 27.553 1.00 64.62 97 SER A C 1
ATOM 806 O O . SER A 1 97 ? -13.437 -4.074 28.304 1.00 64.62 97 SER A O 1
ATOM 808 N N . GLN A 1 98 ? -15.003 -4.153 26.695 1.00 65.56 98 GLN A N 1
ATOM 809 C CA . GLN A 1 98 ? -15.114 -2.699 26.505 1.00 65.56 98 GLN A CA 1
ATOM 810 C C . GLN A 1 98 ? -16.332 -2.095 27.218 1.00 65.56 98 GLN A C 1
ATOM 812 O O . GLN A 1 98 ? -16.203 -1.056 27.865 1.00 65.56 98 GLN A O 1
ATOM 817 N N . CYS A 1 99 ? -17.502 -2.742 27.168 1.00 62.50 99 CYS A N 1
ATOM 818 C CA . CYS A 1 99 ? -18.724 -2.210 27.778 1.00 62.50 99 CYS A CA 1
ATOM 819 C C . CYS A 1 99 ? -18.819 -2.494 29.282 1.00 62.50 99 CYS A C 1
ATOM 821 O O . CYS A 1 99 ? -19.326 -1.637 30.005 1.00 62.50 99 CYS A O 1
ATOM 823 N N . LEU A 1 100 ? -18.306 -3.626 29.794 1.00 63.94 100 LEU A N 1
ATOM 824 C CA . LEU A 1 100 ? -18.314 -3.884 31.245 1.00 63.94 100 LEU A CA 1
ATOM 825 C C . LEU A 1 100 ? -17.514 -2.841 32.044 1.00 63.94 100 LEU A C 1
ATOM 827 O O . LEU A 1 100 ? -18.045 -2.368 33.050 1.00 63.94 100 LEU A O 1
ATOM 831 N N . PRO A 1 101 ? -16.283 -2.438 31.659 1.00 67.75 101 PRO A N 1
ATOM 832 C CA . PRO A 1 101 ? -15.567 -1.415 32.413 1.00 67.75 101 PRO A CA 1
ATOM 833 C C . PRO A 1 101 ? -16.234 -0.038 32.321 1.00 67.75 101 PRO A C 1
ATOM 835 O O . PRO A 1 101 ? -16.286 0.649 33.337 1.00 67.75 101 PRO A O 1
ATOM 838 N N . GLU A 1 102 ? -16.808 0.346 31.173 1.00 67.25 102 GLU A N 1
ATOM 839 C CA . GLU A 1 102 ? -17.551 1.612 31.034 1.00 67.25 102 GLU A CA 1
ATOM 840 C C . GLU A 1 102 ? -18.828 1.641 31.886 1.00 67.25 102 GLU A C 1
ATOM 842 O O . GLU A 1 102 ? -19.103 2.627 32.578 1.00 67.25 102 GLU A O 1
ATOM 847 N N . LEU A 1 103 ? -19.607 0.556 31.877 1.00 64.31 103 LEU A N 1
ATOM 848 C CA . LEU A 1 103 ? -20.782 0.416 32.735 1.00 64.31 103 LEU A CA 1
ATOM 849 C C . LEU A 1 103 ? -20.375 0.403 34.217 1.00 64.31 103 LEU A C 1
ATOM 851 O O . LEU A 1 103 ? -21.054 1.013 35.045 1.00 64.31 103 LEU A O 1
ATOM 855 N N . ALA A 1 104 ? -19.241 -0.220 34.560 1.00 65.81 104 ALA A N 1
ATOM 856 C CA . ALA A 1 104 ? -18.752 -0.285 35.935 1.00 65.81 104 ALA A CA 1
ATOM 857 C C . ALA A 1 104 ? -18.283 1.094 36.414 1.00 65.81 104 ALA A C 1
ATOM 859 O O . ALA A 1 104 ? -18.501 1.464 37.568 1.00 65.81 104 ALA A O 1
ATOM 860 N N . GLU A 1 105 ? -17.685 1.890 35.528 1.00 71.88 105 GLU A N 1
ATOM 861 C CA . GLU A 1 105 ? -17.324 3.278 35.806 1.00 71.88 105 GLU A CA 1
ATOM 862 C C . GLU A 1 105 ? -18.560 4.166 35.991 1.00 71.88 105 GLU A C 1
ATOM 864 O O . GLU A 1 105 ? -18.612 4.948 36.945 1.00 71.88 105 GLU A O 1
ATOM 869 N N . ARG A 1 106 ? -19.590 4.011 35.145 1.00 69.38 106 ARG A N 1
ATOM 870 C CA . ARG A 1 106 ? -20.871 4.722 35.304 1.00 69.38 106 ARG A CA 1
ATOM 871 C C . ARG A 1 106 ? -21.560 4.369 36.619 1.00 69.38 106 ARG A C 1
ATOM 873 O O . ARG A 1 106 ? -21.998 5.275 37.326 1.00 69.38 106 ARG A O 1
ATOM 880 N N . ALA A 1 107 ? -21.607 3.086 36.974 1.00 63.53 107 ALA A N 1
ATOM 881 C CA . ALA A 1 107 ? -22.174 2.629 38.239 1.00 63.53 107 ALA A CA 1
ATOM 882 C C . ALA A 1 107 ? -21.395 3.193 39.439 1.00 63.53 107 ALA A C 1
ATOM 884 O O . ALA A 1 107 ? -21.991 3.760 40.352 1.00 63.53 107 ALA A O 1
ATOM 885 N N . ARG A 1 108 ? -20.054 3.146 39.410 1.00 68.19 108 ARG A N 1
ATOM 886 C CA . ARG A 1 108 ? -19.203 3.760 40.448 1.00 68.19 108 ARG A CA 1
ATOM 887 C C . ARG A 1 108 ? -19.441 5.260 40.588 1.00 68.19 108 ARG A C 1
ATOM 889 O O . ARG A 1 108 ? -19.417 5.774 41.704 1.00 68.19 108 ARG A O 1
ATOM 896 N N . LYS A 1 109 ? -19.663 5.967 39.478 1.00 74.31 109 LYS A N 1
ATOM 897 C CA . LYS A 1 109 ? -19.928 7.406 39.488 1.00 74.31 109 LYS A CA 1
ATOM 898 C C . LYS A 1 109 ? -21.287 7.730 40.119 1.00 74.31 109 LYS A C 1
ATOM 900 O O . LYS A 1 109 ? -21.323 8.579 41.001 1.00 74.31 109 LYS A O 1
ATOM 905 N N . LYS A 1 110 ? -22.347 6.990 39.769 1.00 66.19 110 LYS A N 1
ATOM 906 C CA . LYS A 1 110 ? -23.680 7.124 40.391 1.00 66.19 110 LYS A CA 1
ATOM 907 C C . LYS A 1 110 ? -23.670 6.829 41.899 1.00 66.19 110 LYS A C 1
ATOM 909 O O . LYS A 1 110 ? -24.236 7.596 42.669 1.00 66.19 110 LYS A O 1
ATOM 914 N N . ILE A 1 111 ? -22.939 5.796 42.341 1.00 65.38 111 ILE A N 1
ATOM 915 C CA . ILE A 1 111 ? -22.741 5.505 43.779 1.00 65.38 111 ILE A CA 1
ATOM 916 C C . ILE A 1 111 ? -22.080 6.691 44.492 1.00 65.38 111 ILE A C 1
ATOM 918 O O . ILE A 1 111 ? -22.449 7.045 45.609 1.00 65.38 111 ILE A O 1
ATOM 922 N N . ARG A 1 112 ? -21.096 7.320 43.843 1.00 70.31 112 ARG A N 1
ATOM 923 C CA . ARG A 1 112 ? -20.380 8.477 44.392 1.00 70.31 112 ARG A CA 1
ATOM 924 C C . ARG A 1 112 ? -21.252 9.735 44.462 1.00 70.31 112 ARG A C 1
ATOM 926 O O . ARG A 1 112 ? -20.976 10.604 45.281 1.00 70.31 112 ARG A O 1
ATOM 933 N N . GLU A 1 113 ? -22.277 9.815 43.618 1.00 77.94 113 GLU A N 1
ATOM 934 C CA . GLU A 1 113 ? -23.283 10.884 43.579 1.00 77.94 113 GLU A CA 1
ATOM 935 C C . GLU A 1 113 ? -24.447 10.642 44.569 1.00 77.94 113 GLU A C 1
ATOM 937 O O . GLU A 1 113 ? -25.286 11.520 44.746 1.00 77.94 113 GLU A O 1
ATOM 942 N N . GLY A 1 114 ? -24.454 9.508 45.285 1.00 63.56 114 GLY A N 1
ATOM 943 C CA . GLY A 1 114 ? -25.396 9.219 46.374 1.00 63.56 114 GLY A CA 1
ATOM 944 C C . GLY A 1 114 ? -26.732 8.616 45.936 1.00 63.56 114 GLY A C 1
ATOM 945 O O . GLY A 1 114 ? -27.616 8.451 46.774 1.00 63.56 114 GLY A O 1
ATOM 946 N N . ASP A 1 115 ? -26.884 8.260 44.659 1.00 64.00 115 ASP A N 1
ATOM 947 C CA . ASP A 1 115 ? -28.108 7.662 44.127 1.00 64.00 115 ASP A CA 1
ATOM 948 C C . ASP A 1 115 ? -28.018 6.128 44.155 1.00 64.00 115 ASP A C 1
ATOM 950 O O . ASP A 1 115 ? -27.515 5.476 43.237 1.00 64.00 115 ASP A O 1
ATOM 954 N N . THR A 1 116 ? -28.452 5.541 45.270 1.00 62.75 116 THR A N 1
ATOM 955 C CA . THR A 1 116 ? -28.492 4.085 45.488 1.00 62.75 116 THR A CA 1
ATOM 956 C C . THR A 1 116 ? -29.730 3.414 44.894 1.00 62.75 116 THR A C 1
ATOM 958 O O . THR A 1 116 ? -29.780 2.186 44.855 1.00 62.75 116 THR A O 1
ATOM 961 N N . SER A 1 117 ? -30.711 4.182 44.405 1.00 63.47 117 SER A N 1
ATOM 962 C CA . SER A 1 117 ? -31.997 3.648 43.930 1.00 63.47 117 SER A CA 1
ATOM 963 C C . SER A 1 117 ? -31.893 2.899 42.592 1.00 63.47 117 SER A C 1
ATOM 965 O O . SER A 1 117 ? -32.597 1.918 42.365 1.00 63.47 117 SER A O 1
ATOM 967 N N . ASP A 1 118 ? -30.943 3.298 41.744 1.00 61.75 118 ASP A N 1
ATOM 968 C CA . ASP A 1 118 ? -30.682 2.704 40.427 1.00 61.75 118 ASP A CA 1
ATOM 969 C C . ASP A 1 118 ? -29.681 1.534 40.461 1.00 61.75 118 ASP A C 1
ATOM 971 O O . ASP A 1 118 ? -29.417 0.898 39.436 1.00 61.75 1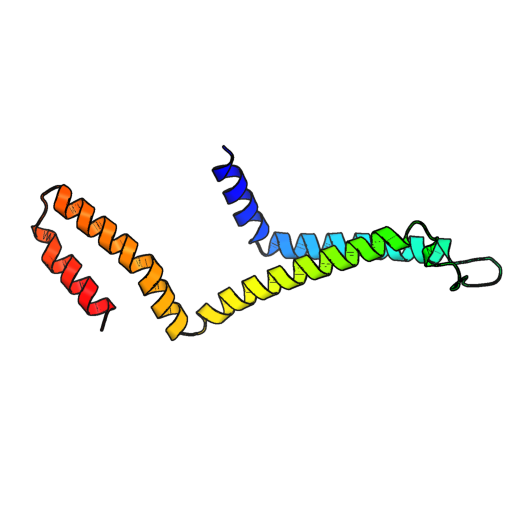18 ASP A O 1
ATOM 975 N N . TYR A 1 119 ? -29.080 1.252 41.621 1.00 60.94 119 TYR A N 1
ATOM 976 C CA . TYR A 1 119 ? -27.969 0.305 41.721 1.00 60.94 119 TYR A CA 1
ATOM 977 C C . TYR A 1 119 ? -28.415 -1.144 41.515 1.00 60.94 119 TYR A C 1
ATOM 979 O O . TYR A 1 119 ? -27.762 -1.886 40.786 1.00 60.94 119 TYR A O 1
ATOM 987 N N . GLU A 1 120 ? -29.549 -1.542 42.095 1.00 61.47 120 GLU A N 1
ATOM 988 C CA . GLU A 1 120 ? -30.095 -2.893 41.910 1.00 61.47 120 GLU A CA 1
ATOM 989 C C . GLU A 1 120 ? -30.472 -3.158 40.449 1.00 61.47 120 GLU A C 1
ATOM 991 O O . GLU A 1 120 ? -30.189 -4.240 39.939 1.00 61.47 120 GLU A O 1
ATOM 996 N N . LYS A 1 121 ? -31.004 -2.147 39.745 1.00 64.94 121 LYS A N 1
ATOM 997 C CA . LYS A 1 121 ? -31.285 -2.232 38.306 1.00 64.94 121 LYS A CA 1
ATOM 998 C C . LYS A 1 121 ? -30.011 -2.391 37.488 1.00 64.94 121 LYS A C 1
ATOM 1000 O O . LYS A 1 121 ? -29.912 -3.338 36.714 1.00 64.94 121 LYS A O 1
ATOM 1005 N N . ALA A 1 122 ? -29.011 -1.539 37.716 1.00 58.88 122 ALA A N 1
ATOM 1006 C CA . ALA A 1 122 ? -27.737 -1.638 37.011 1.00 58.88 122 ALA A CA 1
ATOM 1007 C C . ALA A 1 122 ? -27.054 -2.997 37.259 1.00 58.88 122 ALA A C 1
ATOM 1009 O O . ALA A 1 122 ? -26.559 -3.617 36.325 1.00 58.88 122 ALA A O 1
ATOM 1010 N N . VAL A 1 123 ? -27.068 -3.501 38.500 1.00 62.97 123 VAL A N 1
ATOM 1011 C CA . VAL A 1 123 ? -26.501 -4.814 38.858 1.00 62.97 123 VAL A CA 1
ATOM 1012 C C . VAL A 1 123 ? -27.300 -5.974 38.251 1.00 62.97 123 VAL A C 1
ATOM 1014 O O . VAL A 1 123 ? -26.700 -6.981 37.873 1.00 62.97 123 VAL A O 1
ATOM 1017 N N . SER A 1 124 ? -28.625 -5.848 38.128 1.00 66.00 124 SER A N 1
ATOM 1018 C CA . SER A 1 124 ? -29.457 -6.849 37.451 1.00 66.00 124 SER A CA 1
ATOM 1019 C C . SER A 1 124 ? -29.176 -6.916 35.947 1.00 66.00 124 SER A C 1
ATOM 1021 O O . SER A 1 124 ? -28.920 -8.006 35.445 1.00 66.00 124 SER A O 1
ATOM 1023 N N . GLU A 1 125 ? -29.069 -5.769 35.266 1.00 64.25 125 GLU A N 1
ATOM 1024 C CA . GLU A 1 125 ? -28.674 -5.695 33.850 1.00 64.25 125 GLU A CA 1
ATOM 1025 C C . GLU A 1 125 ? -27.259 -6.264 33.638 1.00 64.25 125 GLU A C 1
ATOM 1027 O O . GLU A 1 125 ? -26.992 -6.976 32.669 1.00 64.25 125 GLU A O 1
ATOM 1032 N N . PHE A 1 126 ? -26.348 -6.029 34.590 1.00 61.38 126 PHE A N 1
ATOM 1033 C CA . PHE A 1 126 ? -25.006 -6.611 34.572 1.00 61.38 126 PHE A CA 1
ATOM 1034 C C . PHE A 1 126 ? -25.009 -8.137 34.662 1.00 61.38 126 PHE A C 1
ATOM 1036 O O . PHE A 1 126 ? -24.213 -8.776 33.976 1.00 61.38 126 PHE A O 1
ATOM 1043 N N . LYS A 1 127 ? -25.862 -8.718 35.515 1.00 61.47 127 LYS A N 1
ATOM 1044 C CA . LYS A 1 127 ? -26.001 -10.176 35.635 1.00 61.47 127 LYS A CA 1
ATOM 1045 C C . LYS A 1 127 ? -26.594 -10.785 34.370 1.00 61.47 127 LYS A C 1
ATOM 1047 O O . LYS A 1 127 ? -26.073 -11.788 33.904 1.00 61.47 127 LYS A O 1
ATOM 1052 N N . GLU A 1 128 ? -27.604 -10.140 33.795 1.00 65.19 128 GLU A N 1
ATOM 1053 C CA . GLU A 1 128 ? -28.272 -10.601 32.574 1.00 65.19 128 GLU A CA 1
ATOM 1054 C C . GLU A 1 128 ? -27.336 -10.584 31.353 1.00 65.19 128 GLU A C 1
ATOM 1056 O O . GLU A 1 128 ? -27.409 -11.460 30.506 1.00 65.19 128 GLU A O 1
ATOM 1061 N N . THR A 1 129 ? -26.390 -9.638 31.286 1.00 58.75 129 THR A N 1
ATOM 1062 C CA . THR A 1 129 ? -25.369 -9.604 30.213 1.00 58.75 129 THR A CA 1
ATOM 1063 C C . THR A 1 129 ? -24.224 -10.627 30.411 1.00 58.75 129 THR A C 1
ATOM 1065 O O . THR A 1 129 ? -23.396 -10.851 29.514 1.00 58.75 129 THR A O 1
ATOM 1068 N N . LEU A 1 130 ? -24.092 -11.193 31.616 1.00 54.41 130 LEU A N 1
ATOM 1069 C CA . LEU A 1 130 ? -23.015 -12.117 31.996 1.00 54.41 130 LEU A CA 1
ATOM 1070 C C . LEU A 1 130 ? -23.419 -13.596 31.905 1.00 54.41 130 LEU A C 1
ATOM 1072 O O . LEU A 1 130 ? -22.530 -14.416 31.656 1.00 54.41 130 LEU A O 1
ATOM 1076 N N . GLU A 1 131 ? -24.703 -13.916 32.088 1.00 49.38 131 GLU A N 1
ATOM 1077 C CA . GLU A 1 131 ? -25.295 -15.215 31.713 1.00 49.38 131 GLU A CA 1
ATOM 1078 C C . GLU A 1 131 ? -25.382 -15.380 30.186 1.00 49.38 131 GLU A C 1
ATOM 1080 O O . GLU A 1 131 ? -25.282 -16.543 29.735 1.00 49.38 131 GLU A O 1
#

Foldseek 3Di:
DVVVVVVVVVVLLPDVVNVVVVVVVLVVVLVVLVVQLQVQQQDPVGGNPVCSVVRPSNVVNVVSVVVVVVSVVVVVVVVVVVVCCVVPVSVLVVCCVPVVVVLVVVLVVCVVVVPPPCNVVSVVVVVVSVD

Secondary structure (DSSP, 8-state):
-HHHHHHHHHHHHTSHHHHHHHHHHHHHHHHHHHHHHHHHHEETTEE-GGGGGGSTTHHHHHHHHHHHHHHHHHHHHHHHHHHHTTSHHHHHHHHHHHHHHHHHHHHHHHHHTT--TTHHHHHHHHHHTT-

Radius of gyration: 26.82 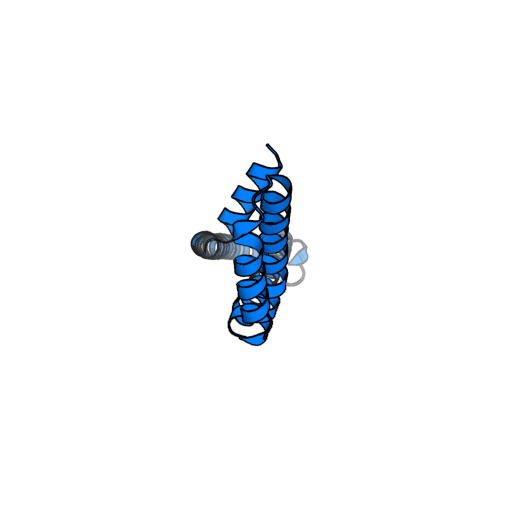Å; chains: 1; bounding box: 55×35×76 Å

Sequence (131 aa):
MYKMLKRIRWNLVHTPRYRAAFTVCTAILTAVLTGLFVSEISTPAGIAWKTFYKTYAFWPLVGMSWILYWHATHTVEQENDISNFTNEEYCLAYLRSQCLPELAERARKKIREGDTSDYEKAVSEFKETLE

Organism: NCBI:txid168935